Protein AF-A0A452H725-F1 (afdb_monomer_lite)

Foldseek 3Di:
DDPDPDFDKDWPAADDDPPGGDRVGTDIGTPPDDDPVSCVVVPPDPDDDDDCPDD

Structure (mmCIF, N/CA/C/O backbone):
data_AF-A0A452H725-F1
#
_entry.id   AF-A0A452H725-F1
#
loop_
_atom_site.group_PDB
_atom_site.id
_atom_site.type_symbol
_atom_site.label_atom_id
_atom_site.label_alt_id
_atom_site.label_comp_id
_atom_site.label_asym_id
_atom_site.label_entity_id
_atom_site.label_seq_id
_atom_site.pdbx_PDB_ins_code
_atom_site.Cartn_x
_atom_site.Cartn_y
_atom_site.Cartn_z
_atom_site.occupancy
_atom_site.B_iso_or_equiv
_atom_site.auth_seq_id
_atom_site.auth_comp_id
_atom_site.auth_asym_id
_atom_site.auth_atom_id
_atom_site.pdbx_PDB_model_num
ATOM 1 N N . MET A 1 1 ? -13.393 4.249 23.433 1.00 41.44 1 MET A N 1
ATOM 2 C CA . MET A 1 1 ? -12.901 4.588 22.078 1.00 41.44 1 MET A CA 1
ATOM 3 C C . MET A 1 1 ? -11.591 3.854 21.812 1.00 41.44 1 MET A C 1
ATOM 5 O O . MET A 1 1 ? -10.740 3.849 22.689 1.00 41.44 1 MET A O 1
ATOM 9 N N . SER A 1 2 ? -11.433 3.228 20.641 1.00 62.03 2 SER A N 1
ATOM 10 C CA . SER A 1 2 ? -10.179 2.577 20.223 1.00 62.03 2 SER A CA 1
ATOM 11 C C . SER A 1 2 ? -9.180 3.638 19.733 1.00 62.03 2 SER A C 1
ATOM 13 O O . SER A 1 2 ? -9.489 4.376 18.804 1.00 62.03 2 SER A O 1
ATOM 15 N N . GLY A 1 3 ? -8.018 3.762 20.385 1.00 80.25 3 GLY A N 1
ATOM 16 C CA . GLY A 1 3 ? -7.045 4.858 20.210 1.00 80.25 3 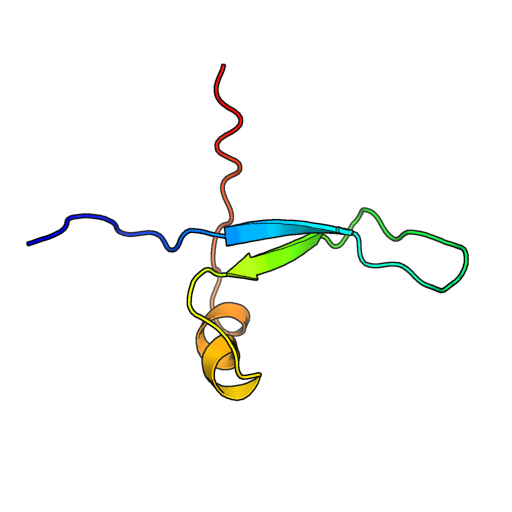GLY A CA 1
ATOM 17 C C . GLY A 1 3 ? -5.971 4.642 19.135 1.00 80.25 3 GLY A C 1
ATOM 18 O O . GLY A 1 3 ? -4.849 5.120 19.291 1.00 80.25 3 GLY A O 1
ATOM 19 N N . ARG A 1 4 ? -6.256 3.883 18.069 1.00 75.62 4 ARG A N 1
ATOM 20 C CA . ARG A 1 4 ? -5.262 3.583 17.024 1.00 75.62 4 ARG A CA 1
ATOM 21 C C . ARG A 1 4 ? -5.302 4.649 15.924 1.00 75.62 4 ARG A C 1
ATOM 23 O O . ARG A 1 4 ? -6.242 4.686 15.143 1.00 75.62 4 ARG A O 1
ATOM 30 N N . LEU A 1 5 ? -4.263 5.481 15.841 1.00 82.94 5 LEU A N 1
ATOM 31 C CA . LEU A 1 5 ? -4.099 6.517 14.802 1.00 82.94 5 LEU A CA 1
ATOM 32 C C . LEU A 1 5 ? -3.474 5.992 13.495 1.00 82.94 5 LEU A C 1
ATOM 34 O O . LEU A 1 5 ? -3.021 6.771 12.662 1.00 82.94 5 LEU A O 1
ATOM 38 N N . TRP A 1 6 ? -3.396 4.673 13.327 1.00 80.69 6 TRP A N 1
ATOM 39 C CA . TRP A 1 6 ? -2.748 4.036 12.187 1.00 80.69 6 TRP A CA 1
ATOM 40 C C . TRP A 1 6 ? -3.541 2.826 11.704 1.00 80.69 6 TRP A C 1
ATOM 42 O O . TRP A 1 6 ? -4.124 2.088 12.504 1.00 80.69 6 TRP A O 1
ATOM 52 N N . SER A 1 7 ? -3.515 2.606 10.392 1.00 81.00 7 SER A N 1
ATOM 53 C CA . SER A 1 7 ? -4.101 1.429 9.755 1.00 81.00 7 SER A CA 1
ATOM 54 C C . SER A 1 7 ? -3.048 0.344 9.609 1.00 81.00 7 SER A C 1
ATOM 56 O O . SER A 1 7 ? -1.910 0.611 9.217 1.00 81.00 7 SER A O 1
ATOM 58 N N . LYS A 1 8 ? -3.410 -0.892 9.948 1.00 84.50 8 LYS A N 1
ATOM 59 C CA . LYS A 1 8 ? -2.513 -2.028 9.757 1.00 84.50 8 LYS A CA 1
ATOM 60 C C . LYS A 1 8 ? -2.396 -2.326 8.264 1.00 84.50 8 LYS A C 1
ATOM 62 O O . LYS A 1 8 ? -3.379 -2.258 7.531 1.00 84.50 8 LYS A O 1
ATOM 67 N N . ALA A 1 9 ? -1.184 -2.632 7.824 1.00 86.25 9 ALA A N 1
ATOM 68 C CA . ALA A 1 9 ? -0.909 -3.057 6.464 1.00 86.25 9 ALA A CA 1
ATOM 69 C C . ALA A 1 9 ? 0.096 -4.210 6.472 1.00 86.25 9 ALA A C 1
ATOM 71 O O . ALA A 1 9 ? 0.949 -4.306 7.356 1.00 86.25 9 ALA A O 1
ATOM 72 N N . ILE A 1 10 ? -0.014 -5.080 5.476 1.00 87.44 10 ILE A N 1
ATOM 73 C CA . ILE A 1 10 ? 0.862 -6.224 5.247 1.00 87.44 10 ILE A CA 1
ATOM 74 C C . ILE A 1 10 ? 1.787 -5.888 4.078 1.00 87.44 10 ILE A C 1
ATOM 76 O O . ILE A 1 10 ? 1.343 -5.402 3.035 1.00 87.44 10 ILE A O 1
ATOM 80 N N . PHE A 1 11 ? 3.082 -6.160 4.239 1.00 87.81 11 PHE A N 1
ATOM 81 C CA . PHE A 1 11 ? 4.050 -6.030 3.155 1.00 87.81 11 PHE A CA 1
ATOM 82 C C . PHE A 1 11 ? 3.813 -7.117 2.106 1.00 87.81 11 PHE A C 1
ATOM 84 O O . PHE A 1 11 ? 3.949 -8.304 2.390 1.00 87.81 11 PHE A O 1
ATOM 91 N N . ALA A 1 12 ? 3.444 -6.704 0.894 1.00 87.94 12 ALA A N 1
ATOM 92 C CA . ALA A 1 12 ? 3.168 -7.617 -0.212 1.00 87.94 12 ALA A CA 1
ATOM 93 C C . ALA A 1 12 ? 4.412 -7.884 -1.078 1.00 87.94 12 ALA A C 1
ATOM 95 O O . ALA A 1 12 ? 4.441 -8.849 -1.840 1.00 87.94 12 ALA A O 1
ATOM 96 N N . GLY A 1 13 ? 5.439 -7.037 -0.976 1.00 88.06 13 GLY A N 1
ATOM 97 C CA . GLY A 1 13 ? 6.671 -7.133 -1.755 1.00 88.06 13 GLY A CA 1
ATOM 98 C C . GLY A 1 13 ? 7.070 -5.793 -2.358 1.00 88.06 13 GLY A C 1
ATOM 99 O O . GLY A 1 13 ? 6.475 -4.762 -2.066 1.00 88.06 13 GLY A O 1
ATOM 100 N N . TYR A 1 14 ? 8.062 -5.804 -3.243 1.00 90.06 14 TYR A N 1
ATOM 101 C CA . TYR A 1 14 ? 8.403 -4.626 -4.046 1.00 90.06 14 TYR A CA 1
ATOM 102 C C . TYR A 1 14 ? 7.756 -4.691 -5.426 1.00 90.06 14 TYR A C 1
ATOM 104 O O . TYR A 1 14 ? 7.456 -5.774 -5.940 1.00 90.06 14 TYR A O 1
ATOM 112 N N . LYS A 1 15 ? 7.590 -3.528 -6.058 1.00 88.38 15 LYS A N 1
ATOM 113 C CA . LYS A 1 15 ? 7.157 -3.429 -7.451 1.00 88.38 15 LYS A CA 1
ATOM 114 C C . LYS A 1 15 ? 8.086 -4.278 -8.315 1.00 88.38 15 LYS A C 1
ATOM 116 O O . LYS A 1 15 ? 9.301 -4.122 -8.264 1.00 88.38 15 LYS A O 1
ATOM 121 N N . ARG A 1 16 ? 7.536 -5.173 -9.127 1.00 89.69 16 ARG A N 1
ATOM 122 C CA . ARG A 1 16 ? 8.323 -6.064 -9.988 1.00 89.69 16 ARG A CA 1
ATOM 123 C C . ARG A 1 16 ? 7.694 -6.185 -11.365 1.00 89.69 16 ARG A C 1
ATOM 125 O O . ARG A 1 16 ? 6.477 -6.138 -11.501 1.00 89.69 16 ARG A O 1
ATOM 132 N N . GLY A 1 17 ? 8.542 -6.317 -12.377 1.00 87.69 17 GLY A N 1
ATOM 133 C CA . GLY A 1 17 ? 8.157 -6.860 -13.673 1.00 87.69 17 GLY A CA 1
ATOM 134 C C . GLY A 1 17 ? 8.229 -8.388 -13.656 1.00 87.69 17 GLY A C 1
ATOM 135 O O . GLY A 1 17 ? 8.466 -9.003 -12.615 1.00 87.69 17 GLY A O 1
ATOM 136 N N . LEU A 1 18 ? 8.083 -9.005 -14.829 1.00 89.06 18 LEU A N 1
ATOM 137 C CA . LEU A 1 18 ? 8.108 -10.465 -14.966 1.00 89.06 18 LEU A CA 1
ATOM 138 C C . LEU A 1 18 ? 9.437 -11.086 -14.489 1.00 89.06 18 LEU A C 1
ATOM 140 O O . LEU A 1 18 ? 9.444 -12.179 -13.933 1.00 89.06 18 LEU A O 1
ATOM 144 N N . ARG A 1 19 ? 10.554 -10.373 -14.688 1.00 86.81 19 ARG A N 1
ATOM 145 C CA . ARG A 1 19 ? 11.914 -10.848 -14.376 1.00 86.81 19 ARG A CA 1
ATOM 146 C C . ARG A 1 19 ? 12.670 -10.006 -13.345 1.00 86.81 19 ARG A C 1
ATOM 148 O O . ARG A 1 19 ? 13.483 -10.560 -12.618 1.00 86.81 19 ARG A O 1
ATOM 155 N N . ASN A 1 20 ? 12.386 -8.703 -13.247 1.00 86.12 20 ASN A N 1
ATOM 156 C CA . ASN A 1 20 ? 13.183 -7.777 -12.433 1.00 86.12 20 ASN A CA 1
ATOM 157 C C . ASN A 1 20 ? 12.335 -7.100 -11.356 1.00 86.12 20 ASN A C 1
ATOM 159 O O . ASN A 1 20 ? 11.223 -6.639 -11.627 1.00 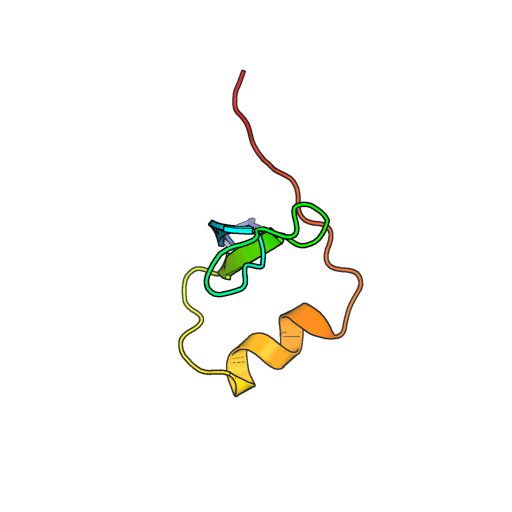86.12 20 ASN A O 1
ATOM 163 N N . GLN A 1 21 ? 12.897 -6.981 -10.158 1.00 86.00 21 GLN A N 1
ATOM 164 C CA . GLN A 1 21 ? 12.309 -6.264 -9.033 1.00 86.00 21 GLN A CA 1
ATOM 165 C C . GLN A 1 21 ? 12.843 -4.824 -8.966 1.00 86.00 21 GLN A C 1
ATOM 167 O O . GLN A 1 21 ? 13.974 -4.549 -9.354 1.00 86.00 21 GLN A O 1
ATOM 172 N N . ARG A 1 22 ? 12.002 -3.886 -8.526 1.00 86.56 22 ARG A N 1
ATOM 173 C CA . ARG A 1 22 ? 12.314 -2.470 -8.308 1.00 86.56 22 ARG A CA 1
ATOM 174 C C . ARG A 1 22 ? 12.142 -2.161 -6.823 1.00 86.56 22 ARG A C 1
ATOM 176 O O . ARG A 1 22 ? 11.054 -1.813 -6.375 1.00 86.56 22 ARG A O 1
ATOM 183 N N . GLU A 1 23 ? 13.230 -2.294 -6.077 1.00 86.69 23 GLU A N 1
ATOM 184 C CA . GLU A 1 23 ? 13.262 -2.211 -4.607 1.00 86.69 23 GLU A CA 1
ATOM 185 C C . GLU A 1 23 ? 12.923 -0.815 -4.055 1.00 86.69 23 GLU A C 1
ATOM 187 O O . GLU A 1 23 ? 12.486 -0.687 -2.918 1.00 86.69 23 GLU A O 1
ATOM 192 N N . HIS A 1 24 ? 13.021 0.234 -4.879 1.00 87.75 24 HIS A N 1
ATOM 193 C CA . HIS A 1 24 ? 12.662 1.605 -4.492 1.00 87.75 24 HIS A CA 1
ATOM 194 C C . HIS A 1 24 ? 11.151 1.831 -4.303 1.00 87.75 24 HIS A C 1
ATOM 196 O O . HIS A 1 24 ? 10.740 2.911 -3.888 1.00 87.75 24 HIS A O 1
ATOM 202 N N . THR A 1 25 ? 10.297 0.859 -4.636 1.00 85.94 25 THR A N 1
ATOM 203 C CA . THR A 1 25 ? 8.846 0.968 -4.436 1.00 85.94 25 THR A CA 1
ATOM 204 C C . THR A 1 25 ? 8.311 -0.287 -3.767 1.00 85.94 25 THR A C 1
ATOM 206 O O . THR A 1 25 ? 8.273 -1.355 -4.378 1.00 85.94 25 THR A O 1
ATOM 209 N N . ALA A 1 26 ? 7.854 -0.148 -2.526 1.00 86.81 26 ALA A N 1
ATOM 210 C CA . ALA A 1 26 ? 7.155 -1.195 -1.794 1.00 86.81 26 ALA A CA 1
ATOM 211 C C . ALA A 1 26 ? 5.658 -1.212 -2.136 1.00 86.81 26 ALA A C 1
ATOM 213 O O . ALA A 1 26 ? 5.032 -0.172 -2.330 1.00 86.81 26 ALA A O 1
ATOM 214 N N . LEU A 1 27 ? 5.086 -2.409 -2.182 1.00 85.50 27 LEU A N 1
ATOM 215 C CA . LEU A 1 27 ? 3.658 -2.667 -2.271 1.00 85.50 27 LEU A CA 1
ATOM 216 C C . LEU A 1 27 ? 3.167 -3.095 -0.886 1.00 85.50 27 LEU A C 1
ATOM 218 O O . LEU A 1 27 ? 3.685 -4.037 -0.283 1.00 85.50 27 LEU A O 1
ATOM 222 N N . LEU A 1 28 ? 2.156 -2.391 -0.390 1.00 87.25 28 LEU A N 1
ATOM 223 C CA . LEU A 1 28 ? 1.543 -2.618 0.914 1.00 87.25 28 LEU A CA 1
ATOM 224 C C . LEU A 1 28 ? 0.059 -2.913 0.698 1.00 87.25 28 LEU A C 1
ATOM 226 O O . LEU A 1 28 ? -0.609 -2.199 -0.049 1.00 87.25 28 LEU A O 1
ATOM 230 N N . LYS A 1 29 ? -0.456 -3.955 1.351 1.00 85.81 29 LYS A N 1
ATOM 231 C CA . LYS A 1 29 ? -1.889 -4.249 1.400 1.00 85.81 29 LYS A CA 1
ATOM 232 C C . LYS A 1 29 ? -2.439 -3.759 2.730 1.00 85.81 29 LYS A C 1
ATOM 234 O O . LYS A 1 29 ? -2.039 -4.268 3.770 1.00 85.81 29 LYS A O 1
ATOM 239 N N . ILE A 1 30 ? -3.325 -2.774 2.698 1.00 85.62 30 ILE A N 1
ATOM 240 C CA . ILE A 1 30 ? -3.952 -2.215 3.899 1.00 85.62 30 ILE A CA 1
ATOM 241 C C . ILE A 1 30 ? -5.082 -3.150 4.333 1.00 85.62 30 ILE A C 1
ATOM 243 O O . ILE A 1 30 ? -5.866 -3.607 3.499 1.00 85.62 30 ILE A O 1
ATOM 247 N N . ASP A 1 31 ? -5.153 -3.459 5.625 1.00 83.44 31 ASP A N 1
ATOM 248 C CA . ASP A 1 31 ? -6.220 -4.294 6.171 1.00 83.44 31 ASP A CA 1
ATOM 249 C C . ASP A 1 31 ? -7.575 -3.591 5.990 1.00 83.44 31 ASP A C 1
ATOM 251 O O . ASP A 1 31 ? -7.754 -2.448 6.408 1.00 83.44 31 ASP A O 1
ATOM 255 N N . GLY A 1 32 ? -8.534 -4.290 5.376 1.00 81.88 32 GLY A N 1
ATOM 256 C CA . GLY A 1 32 ? -9.901 -3.798 5.173 1.00 81.88 32 GLY A CA 1
ATOM 257 C C . GLY A 1 32 ? -10.145 -3.015 3.881 1.00 81.88 32 GLY A C 1
ATOM 258 O O . GLY A 1 32 ? -11.269 -2.575 3.680 1.00 81.88 32 GLY A O 1
ATOM 259 N N . VAL A 1 33 ? -9.143 -2.872 3.007 1.00 81.50 33 VAL A N 1
ATOM 260 C CA . VAL A 1 33 ? -9.289 -2.205 1.704 1.00 81.50 33 VAL A CA 1
ATOM 261 C C . VAL A 1 33 ? -9.353 -3.249 0.590 1.00 81.50 33 VAL A C 1
ATOM 263 O O . VAL A 1 33 ? -8.401 -4.011 0.389 1.00 81.50 33 VAL A O 1
ATOM 266 N N . TYR A 1 34 ? -10.479 -3.298 -0.125 1.00 78.25 34 TYR A N 1
ATOM 267 C CA . TYR A 1 34 ? -10.752 -4.314 -1.149 1.00 78.25 34 TYR A CA 1
ATOM 268 C C . TYR A 1 34 ? -10.971 -3.719 -2.539 1.00 78.25 34 TYR A C 1
ATOM 270 O O . TYR A 1 34 ? -10.687 -4.392 -3.532 1.00 78.25 34 TYR A O 1
ATOM 278 N N . ALA A 1 35 ? -11.432 -2.470 -2.620 1.00 79.75 35 ALA A N 1
ATOM 279 C CA . ALA A 1 35 ? -11.635 -1.772 -3.881 1.00 79.75 35 ALA A CA 1
ATOM 280 C C . ALA A 1 35 ? -10.572 -0.692 -4.119 1.00 79.75 35 ALA A C 1
ATOM 282 O O . ALA A 1 35 ? -10.039 -0.075 -3.195 1.00 79.75 35 ALA A O 1
ATOM 283 N N . ARG A 1 36 ? -10.284 -0.429 -5.397 1.00 73.19 36 ARG A N 1
ATOM 284 C CA . ARG A 1 36 ? -9.343 0.625 -5.799 1.00 73.19 36 ARG A CA 1
ATOM 285 C C . ARG A 1 36 ? -9.794 1.998 -5.294 1.00 73.19 36 ARG A C 1
ATOM 287 O O . ARG A 1 36 ? -8.974 2.732 -4.756 1.00 73.19 36 ARG A O 1
ATOM 294 N N . ASP A 1 37 ? -11.091 2.279 -5.383 1.00 75.00 37 ASP A N 1
ATOM 295 C CA . ASP A 1 37 ? -11.685 3.559 -4.979 1.00 75.00 37 ASP A CA 1
ATOM 296 C C . ASP A 1 37 ? -11.558 3.820 -3.468 1.00 75.00 37 ASP A C 1
ATOM 298 O O . ASP A 1 37 ? -11.377 4.955 -3.037 1.00 75.00 37 ASP A O 1
ATOM 302 N N . GLU A 1 38 ? -11.561 2.765 -2.647 1.00 68.75 38 GLU A N 1
ATOM 303 C CA . GLU A 1 38 ? -11.337 2.862 -1.195 1.00 68.75 38 GLU A CA 1
ATOM 304 C C . GLU A 1 38 ? -9.891 3.228 -0.858 1.00 68.75 38 GLU A C 1
ATOM 306 O O . GLU A 1 38 ? -9.591 3.796 0.194 1.00 68.75 38 GLU A O 1
ATOM 311 N N . THR A 1 39 ? -8.973 2.901 -1.760 1.00 66.75 39 THR A N 1
ATOM 312 C CA . THR A 1 39 ? -7.552 3.077 -1.522 1.00 66.75 39 THR A CA 1
ATOM 313 C C . THR A 1 39 ? -7.088 4.497 -1.927 1.00 66.75 39 THR A C 1
ATOM 315 O O . THR A 1 39 ? -6.051 4.952 -1.435 1.00 66.75 39 THR A O 1
ATOM 318 N N . GLU A 1 40 ? -7.904 5.250 -2.696 1.00 60.59 40 GLU A N 1
ATOM 319 C CA . GLU A 1 40 ?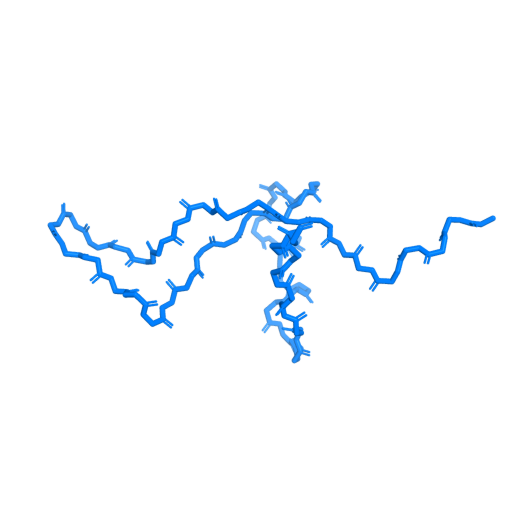 -7.670 6.649 -3.136 1.00 60.59 40 GLU A CA 1
ATOM 320 C C . GLU A 1 40 ? -7.352 7.602 -1.976 1.00 60.59 40 GLU A C 1
ATOM 322 O O . GLU A 1 40 ? -6.495 8.483 -2.075 1.00 60.59 40 GLU A O 1
ATOM 327 N N . SER A 1 41 ? -7.946 7.345 -0.810 1.00 56.00 41 SER A N 1
ATOM 328 C CA . SER A 1 41 ? -7.702 8.127 0.406 1.00 56.00 41 SER A CA 1
ATOM 329 C C . SER A 1 41 ? -6.292 7.959 0.993 1.00 56.00 41 SER A C 1
ATOM 331 O O . SER A 1 41 ? -5.865 8.809 1.775 1.00 56.00 41 SER A O 1
ATOM 333 N N . THR A 1 42 ? -5.558 6.896 0.635 1.00 57.38 42 THR A N 1
ATOM 334 C CA . THR A 1 42 ? -4.211 6.619 1.172 1.00 57.38 42 THR A CA 1
ATOM 335 C C . THR A 1 42 ? -3.098 7.203 0.307 1.00 57.38 42 THR A C 1
ATOM 337 O O . THR A 1 42 ? -2.057 7.589 0.830 1.00 57.38 42 THR A O 1
ATOM 340 N N . TRP A 1 43 ? -3.294 7.281 -1.010 1.00 55.25 43 TRP A N 1
ATOM 341 C CA . TRP A 1 43 ? -2.249 7.755 -1.925 1.00 55.25 43 TRP A CA 1
ATOM 342 C C . TRP A 1 43 ? -2.169 9.283 -2.024 1.00 55.25 43 TRP A C 1
ATOM 344 O O . TRP A 1 43 ? -1.143 9.805 -2.447 1.00 55.25 43 TRP A O 1
ATOM 354 N N . ALA A 1 44 ? -3.226 10.002 -1.633 1.00 43.78 44 ALA A N 1
ATOM 355 C CA . ALA A 1 44 ? -3.356 11.445 -1.855 1.00 43.78 44 ALA A CA 1
ATOM 356 C C . ALA A 1 44 ? -2.849 12.341 -0.706 1.00 43.78 44 ALA A C 1
ATOM 358 O O . ALA A 1 44 ? -3.017 13.560 -0.755 1.00 43.78 44 ALA A O 1
ATOM 359 N N . ARG A 1 45 ? -2.248 11.782 0.349 1.00 44.62 45 ARG A N 1
ATOM 360 C CA . ARG A 1 45 ? -1.669 12.554 1.462 1.00 44.62 45 ARG A CA 1
ATOM 361 C C . ARG A 1 45 ? -0.346 11.924 1.876 1.00 44.62 45 ARG A C 1
ATOM 363 O O . ARG A 1 45 ? -0.185 10.723 1.703 1.00 44.62 45 ARG A O 1
ATOM 370 N N . ASP A 1 46 ? 0.572 12.719 2.422 1.00 53.44 46 ASP A N 1
ATOM 371 C CA . ASP A 1 46 ? 1.851 12.282 3.002 1.00 53.44 46 ASP A CA 1
ATOM 372 C C . ASP A 1 46 ? 1.647 11.271 4.153 1.00 53.44 46 ASP A C 1
ATOM 374 O O . ASP A 1 46 ? 1.788 11.582 5.338 1.00 53.44 46 ASP A O 1
ATOM 378 N N . VAL A 1 47 ? 1.267 10.037 3.819 1.00 65.88 47 VAL A N 1
ATOM 379 C CA . VAL A 1 47 ? 1.081 8.938 4.763 1.00 65.88 47 VAL A CA 1
ATOM 380 C C . VAL A 1 47 ? 2.449 8.334 5.038 1.00 65.88 47 VAL A C 1
ATOM 382 O O . VAL A 1 47 ? 3.086 7.738 4.170 1.00 65.88 4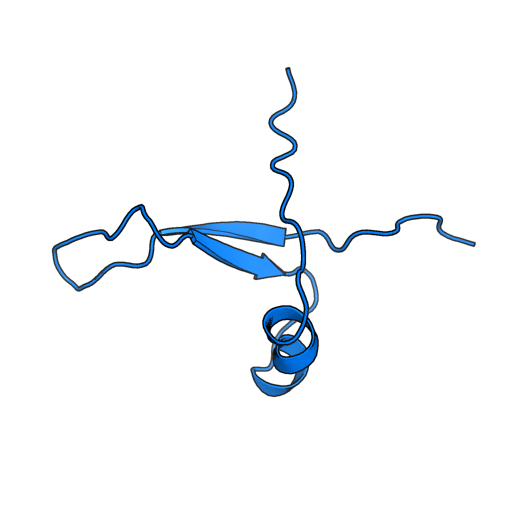7 VAL A O 1
ATOM 385 N N . ARG A 1 48 ? 2.917 8.490 6.277 1.00 69.62 48 ARG A 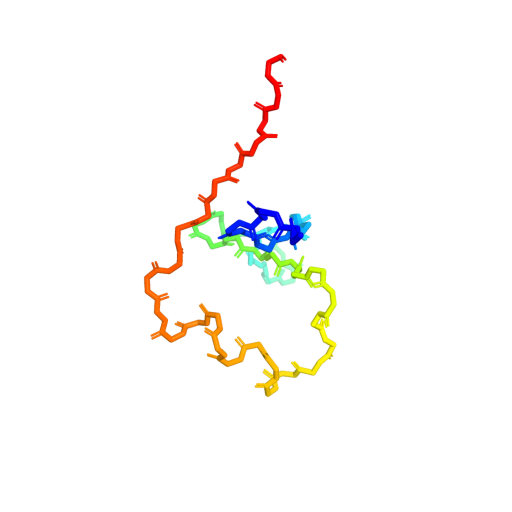N 1
ATOM 386 C CA . ARG A 1 48 ? 4.184 7.914 6.725 1.00 69.62 48 ARG A CA 1
ATOM 387 C C . ARG A 1 48 ? 3.987 6.446 7.095 1.00 69.62 48 ARG A C 1
ATOM 389 O O . ARG A 1 48 ? 3.322 6.130 8.0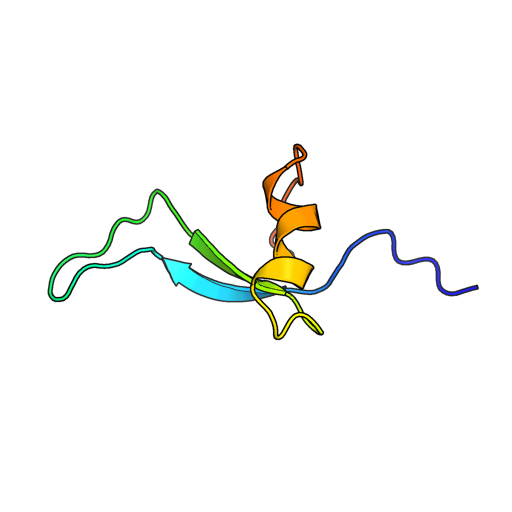77 1.00 69.62 48 ARG A O 1
ATOM 396 N N . CYS A 1 49 ? 4.616 5.555 6.340 1.00 72.25 49 CYS A N 1
ATOM 397 C CA . CYS A 1 49 ? 4.699 4.135 6.663 1.00 72.25 49 CYS A CA 1
ATOM 398 C C . CYS A 1 49 ? 5.788 3.925 7.724 1.00 72.25 49 CYS A C 1
ATOM 400 O O . CYS A 1 49 ? 6.938 4.301 7.497 1.00 72.25 49 CYS A O 1
ATOM 402 N N . THR A 1 50 ? 5.470 3.300 8.856 1.00 75.81 50 THR A N 1
ATOM 403 C CA . THR A 1 50 ? 6.480 2.834 9.816 1.00 75.81 50 THR A CA 1
ATOM 404 C C . THR A 1 50 ? 6.476 1.311 9.843 1.00 75.81 50 THR A C 1
ATOM 406 O O . THR A 1 50 ? 5.452 0.676 10.087 1.00 75.81 50 THR A O 1
ATOM 409 N N . THR A 1 51 ? 7.619 0.689 9.556 1.00 72.88 51 THR A N 1
ATOM 410 C CA . THR A 1 51 ? 7.781 -0.752 9.753 1.00 72.88 51 THR A CA 1
ATOM 411 C C . THR A 1 51 ? 8.031 -0.996 11.231 1.00 72.88 51 THR A C 1
ATOM 413 O O . THR A 1 51 ? 9.120 -0.713 11.728 1.00 72.88 51 THR A O 1
ATOM 416 N N . SER A 1 52 ? 7.042 -1.528 11.945 1.00 67.19 52 SER A N 1
ATOM 417 C CA . SER A 1 52 ? 7.266 -2.097 13.273 1.00 67.19 52 SER A CA 1
ATOM 418 C C . SER A 1 52 ? 7.977 -3.447 13.117 1.00 67.19 52 SER A C 1
ATOM 420 O O . SER A 1 52 ? 7.374 -4.503 13.302 1.00 67.19 52 SER A O 1
ATOM 422 N N . LEU A 1 53 ? 9.241 -3.428 12.688 1.00 55.38 53 LEU A N 1
ATOM 423 C CA . LEU A 1 53 ? 10.149 -4.540 12.945 1.00 55.38 53 LEU A CA 1
ATOM 424 C C . LEU A 1 53 ? 10.385 -4.508 14.453 1.00 55.38 53 LEU A C 1
ATOM 426 O O . LEU A 1 53 ? 11.071 -3.619 14.953 1.00 55.38 53 LEU A O 1
ATOM 430 N N . GLY A 1 54 ? 9.699 -5.390 15.178 1.00 52.06 54 GLY A N 1
ATOM 431 C CA . GLY A 1 54 ? 9.998 -5.609 16.586 1.00 52.06 54 GLY A CA 1
ATOM 432 C C . GLY A 1 54 ? 11.461 -6.021 16.706 1.00 52.06 54 GLY A C 1
ATOM 433 O O . GLY A 1 54 ? 11.891 -6.937 16.003 1.00 52.06 54 GLY A O 1
ATOM 434 N N . ALA A 1 55 ? 12.206 -5.300 17.539 1.00 39.69 55 ALA A N 1
ATOM 435 C CA . ALA A 1 55 ? 13.326 -5.899 18.248 1.00 39.69 55 ALA A CA 1
ATOM 436 C C . ALA A 1 55 ? 12.780 -6.944 19.232 1.00 39.69 55 ALA A C 1
ATOM 438 O O . ALA A 1 55 ? 11.662 -6.713 19.755 1.00 39.69 55 ALA A O 1
#

Sequence (55 aa):
MSGRLWSKAIFAGYKRGLRNQREHTALLKIDGVYARDETESTWARDVRCTTSLGA

pLDDT: mean 75.24, std 14.24, range [39.69, 90.06]

InterPro domains:
  IPR001780 Large ribosomal subunit protein eL33 [PF01247] (5-48)
  IPR001780 Large ribosomal subunit protein eL33 [PTHR10902] (4-41)
  IPR009000 Translation protein, beta-barrel domain superfamily [SSF50447] (5-49)
  IPR038661 Large ribosomal subunit protein eL33 superfamily [G3DSA:2.40.10.190] (1-52)

Radius of gyration: 13.39 Å; chains: 1; bounding box: 26×23×37 Å

Secondary structure (DSSP, 8-state):
-----S--EEEEEEEE-SS-EEEEEEEEEETT--SHHHHHHHHTS----------

Organism: NCBI:txid38772